Protein AF-A0A2M6U798-F1 (afdb_monomer_lite)

Organism: NCBI:txid709803

Sequence (83 aa):
MKDGSGRWLPSRWEDLLQKALDALDSLEGGAGPWTFGGGTALAQILDHRISYDVDIFLDSSNDLKNLAPNTNPVTKSLCDSWQ

pLDDT: mean 92.17, std 9.76, range [54.34, 98.12]

Radius of gyration: 14.0 Å; chains: 1; bounding box: 33×18×36 Å

InterPro domains:
  IPR014942 Nucleotidyl transferase AbiEii toxin, Type IV TA system [PF08843] (21-67)

Structure (mmCIF, N/CA/C/O backbone):
data_AF-A0A2M6U798-F1
#
_entry.id   AF-A0A2M6U798-F1
#
loop_
_atom_site.group_PDB
_atom_site.id
_atom_site.type_symbol
_atom_site.label_atom_id
_atom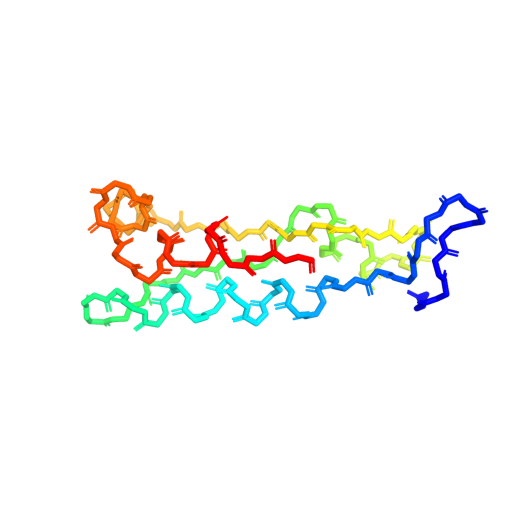_site.label_alt_id
_atom_site.label_comp_id
_atom_site.label_asym_id
_atom_site.label_entity_id
_atom_site.label_seq_id
_atom_site.pdbx_PDB_ins_code
_atom_site.Cartn_x
_atom_site.Cartn_y
_atom_site.Cartn_z
_atom_site.occupancy
_atom_site.B_iso_or_equiv
_atom_site.auth_seq_id
_atom_site.auth_comp_id
_atom_site.auth_asym_id
_atom_site.auth_atom_id
_atom_s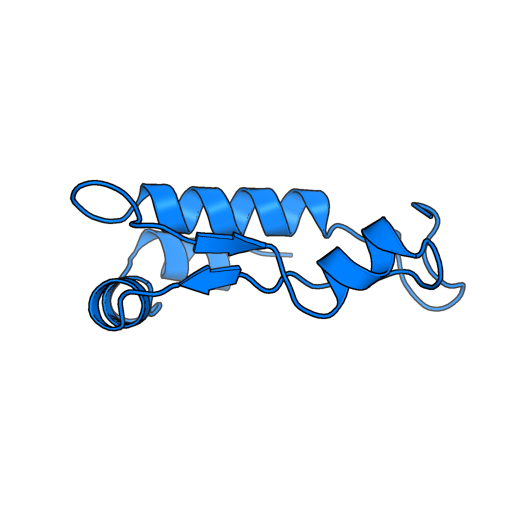ite.pdbx_PDB_model_num
ATOM 1 N N . MET A 1 1 ? 10.104 -5.297 -15.876 1.00 58.84 1 MET A N 1
ATOM 2 C CA . MET A 1 1 ? 10.974 -4.110 -15.667 1.00 58.84 1 MET A CA 1
ATOM 3 C C . MET A 1 1 ? 11.425 -3.992 -14.197 1.00 58.84 1 MET A C 1
ATOM 5 O O . MET A 1 1 ? 10.669 -3.461 -13.392 1.00 58.84 1 MET A O 1
ATOM 9 N N . LYS A 1 2 ? 12.600 -4.513 -13.800 1.00 54.34 2 LYS A N 1
ATOM 10 C CA . LYS A 1 2 ? 13.159 -4.311 -12.433 1.00 54.34 2 LYS A CA 1
ATOM 11 C C . LYS A 1 2 ? 14.332 -3.325 -12.403 1.00 54.34 2 LYS A C 1
ATOM 13 O O . LYS A 1 2 ? 14.739 -2.854 -11.345 1.00 54.34 2 LYS A O 1
ATOM 18 N N . ASP A 1 3 ? 14.823 -2.966 -13.575 1.00 60.72 3 ASP A N 1
ATOM 19 C CA . ASP A 1 3 ? 16.007 -2.149 -13.767 1.00 60.72 3 ASP A CA 1
ATOM 20 C C . ASP A 1 3 ? 15.504 -0.707 -13.780 1.00 60.72 3 ASP A C 1
ATOM 22 O O . ASP A 1 3 ? 14.722 -0.356 -14.659 1.00 60.72 3 ASP A O 1
ATOM 26 N N . GLY A 1 4 ? 15.825 0.084 -12.751 1.00 60.69 4 GLY A N 1
ATOM 27 C CA . GLY A 1 4 ? 15.323 1.453 -12.584 1.00 60.69 4 GLY A CA 1
ATOM 28 C C . GLY A 1 4 ? 15.411 2.290 -13.867 1.00 60.69 4 GLY A C 1
ATOM 29 O O . GLY A 1 4 ? 16.204 2.018 -14.768 1.00 60.69 4 GLY A O 1
ATOM 30 N N . SER A 1 5 ? 14.596 3.341 -13.987 1.00 67.94 5 SER A N 1
ATOM 31 C CA . SER A 1 5 ? 14.790 4.261 -15.118 1.00 67.94 5 SER A CA 1
ATOM 32 C C . SER A 1 5 ? 16.162 4.913 -14.945 1.00 67.94 5 SER A C 1
ATOM 34 O O . SER A 1 5 ? 16.530 5.159 -13.805 1.00 67.94 5 SER A O 1
ATOM 36 N N . GLY A 1 6 ? 16.907 5.253 -16.000 1.00 67.75 6 GLY A N 1
ATOM 37 C CA . GLY A 1 6 ? 18.287 5.775 -15.886 1.00 67.75 6 GLY A CA 1
ATOM 38 C C . GLY A 1 6 ? 18.511 7.023 -14.999 1.00 67.75 6 GLY A C 1
ATOM 39 O O . GLY A 1 6 ? 19.633 7.508 -14.916 1.00 67.75 6 GLY A O 1
ATOM 40 N N . ARG A 1 7 ? 17.464 7.553 -14.349 1.00 74.56 7 ARG A N 1
ATOM 41 C CA . ARG A 1 7 ? 17.480 8.604 -13.320 1.00 74.56 7 ARG A CA 1
ATOM 42 C C . ARG A 1 7 ? 17.233 8.124 -11.878 1.00 74.56 7 ARG A C 1
ATOM 44 O O . ARG A 1 7 ? 17.523 8.882 -10.961 1.00 74.56 7 ARG A O 1
ATOM 51 N N . TRP A 1 8 ? 16.686 6.930 -11.667 1.00 76.56 8 TRP A N 1
ATOM 52 C CA . TRP A 1 8 ? 16.216 6.437 -10.369 1.00 76.56 8 TRP A CA 1
ATOM 53 C C . TRP A 1 8 ? 16.777 5.041 -10.085 1.00 76.56 8 TRP A C 1
ATOM 55 O O . TRP A 1 8 ? 17.028 4.261 -11.004 1.00 76.56 8 TRP A O 1
ATOM 65 N N . LEU A 1 9 ? 16.952 4.718 -8.802 1.00 85.19 9 LEU A N 1
ATOM 66 C CA . LEU A 1 9 ? 17.286 3.361 -8.366 1.00 85.19 9 LEU A CA 1
ATOM 67 C C . LEU A 1 9 ? 16.219 2.351 -8.832 1.00 85.19 9 LEU A C 1
ATOM 69 O O . LEU A 1 9 ? 15.108 2.755 -9.185 1.00 85.19 9 LEU A O 1
ATOM 73 N N . PRO A 1 10 ? 16.525 1.040 -8.834 1.00 89.50 10 PRO A N 1
ATOM 74 C CA . PRO A 1 10 ? 15.518 0.004 -9.028 1.00 89.50 10 PRO A CA 1
ATOM 75 C C . PRO A 1 10 ? 14.281 0.249 -8.168 1.00 89.50 10 PRO A C 1
ATOM 77 O O . PRO A 1 10 ? 14.385 0.617 -6.996 1.00 89.50 10 PRO A O 1
ATOM 80 N N . SER A 1 11 ? 13.106 0.057 -8.763 1.00 92.06 11 SER A N 1
ATOM 81 C CA . SER A 1 11 ? 11.862 0.205 -8.020 1.00 92.06 11 SER A CA 1
ATOM 82 C C . SER A 1 11 ? 11.772 -0.831 -6.902 1.00 92.06 11 SER A C 1
ATOM 84 O O . SER A 1 11 ? 12.082 -2.005 -7.102 1.00 92.06 11 SER A O 1
ATOM 86 N N . ARG A 1 12 ? 11.284 -0.382 -5.744 1.00 94.00 12 ARG A N 1
ATOM 87 C CA . ARG A 1 12 ? 10.999 -1.204 -4.563 1.00 94.00 12 ARG A CA 1
ATOM 88 C C . ARG A 1 12 ? 9.495 -1.332 -4.309 1.00 94.00 12 ARG A C 1
ATOM 90 O O . ARG A 1 12 ? 9.063 -1.445 -3.169 1.00 94.00 12 ARG A O 1
ATOM 97 N N . TRP A 1 13 ? 8.679 -1.286 -5.364 1.00 94.50 13 TRP A N 1
ATOM 98 C CA . TRP A 1 13 ? 7.220 -1.358 -5.225 1.00 94.50 13 TRP A CA 1
ATOM 99 C C . TRP A 1 13 ? 6.745 -2.671 -4.574 1.00 94.50 13 TRP A C 1
ATOM 101 O O . TRP A 1 13 ? 5.747 -2.653 -3.867 1.00 94.50 13 TRP A O 1
ATOM 111 N N . GLU A 1 14 ? 7.459 -3.791 -4.764 1.00 95.25 14 GLU A N 1
ATOM 112 C CA . GLU A 1 14 ? 7.150 -5.070 -4.097 1.00 95.25 14 GLU A CA 1
ATOM 113 C C . GLU A 1 14 ? 7.310 -4.941 -2.569 1.00 95.25 14 GLU A C 1
ATOM 115 O O . GLU A 1 14 ? 6.431 -5.358 -1.816 1.00 95.25 14 GLU A O 1
ATOM 120 N N . ASP A 1 15 ? 8.378 -4.279 -2.109 1.00 96.25 15 ASP A N 1
ATOM 121 C CA . ASP A 1 15 ? 8.596 -3.993 -0.687 1.00 96.25 15 ASP A CA 1
ATOM 122 C C . ASP A 1 15 ? 7.511 -3.053 -0.137 1.00 96.25 15 ASP A C 1
ATOM 124 O O . ASP A 1 15 ? 7.005 -3.265 0.964 1.00 96.25 15 ASP A O 1
ATOM 128 N N . LEU A 1 16 ? 7.133 -2.024 -0.906 1.00 96.12 16 LEU A N 1
ATOM 129 C CA . LEU A 1 16 ? 6.050 -1.106 -0.543 1.00 96.12 16 LEU A CA 1
ATOM 130 C C . LEU A 1 16 ? 4.700 -1.820 -0.463 1.00 96.12 16 LEU A C 1
ATOM 132 O O . LEU A 1 16 ? 3.935 -1.559 0.462 1.00 96.12 16 LEU A O 1
ATOM 136 N N . LEU A 1 17 ? 4.416 -2.738 -1.393 1.00 97.19 17 LEU A N 1
ATOM 137 C CA . LEU A 1 17 ? 3.211 -3.558 -1.351 1.00 97.19 17 LEU A CA 1
ATOM 138 C C . LEU A 1 17 ? 3.202 -4.399 -0.077 1.00 97.19 17 LEU A C 1
ATOM 140 O O . LEU A 1 17 ? 2.201 -4.396 0.629 1.00 97.19 17 LEU A O 1
ATOM 144 N N . GLN A 1 18 ? 4.321 -5.039 0.270 1.00 97.50 18 GLN A N 1
ATOM 145 C CA . GLN A 1 18 ? 4.417 -5.783 1.524 1.00 97.50 18 GLN A CA 1
ATOM 146 C C . GLN A 1 18 ? 4.150 -4.884 2.740 1.00 97.50 18 GLN A C 1
ATOM 148 O O . GLN A 1 18 ? 3.409 -5.282 3.631 1.00 97.50 18 GLN A O 1
ATOM 153 N N . LYS A 1 19 ? 4.674 -3.650 2.770 1.00 97.25 19 LYS A N 1
ATOM 154 C CA . LYS A 1 19 ? 4.381 -2.701 3.862 1.00 97.25 19 LYS A CA 1
ATOM 155 C C . LYS A 1 19 ? 2.917 -2.284 3.910 1.00 97.25 19 LYS A C 1
ATOM 157 O O . LYS A 1 19 ? 2.365 -2.136 4.996 1.00 97.25 19 LYS A O 1
ATOM 162 N N . ALA A 1 20 ? 2.281 -2.115 2.755 1.00 96.81 20 ALA A N 1
ATOM 163 C CA . ALA A 1 20 ? 0.853 -1.847 2.697 1.00 96.81 20 ALA A CA 1
ATOM 164 C C . ALA A 1 20 ? 0.044 -3.029 3.257 1.00 96.81 20 ALA A C 1
ATOM 166 O O . ALA A 1 20 ? -0.875 -2.803 4.037 1.00 96.81 20 ALA A O 1
ATOM 167 N N . LEU A 1 21 ? 0.421 -4.273 2.937 1.00 97.50 21 LEU A N 1
ATOM 168 C CA . LEU A 1 21 ? -0.203 -5.474 3.503 1.00 97.50 21 LEU A CA 1
ATOM 169 C C . LEU A 1 21 ? -0.006 -5.563 5.023 1.00 97.50 21 LEU A C 1
ATOM 171 O O . LEU A 1 21 ? -0.979 -5.789 5.733 1.00 97.50 21 LEU A O 1
ATOM 175 N N . ASP A 1 22 ? 1.200 -5.277 5.531 1.00 97.44 22 ASP A N 1
ATOM 176 C CA . ASP A 1 22 ? 1.472 -5.225 6.977 1.00 97.44 22 ASP A CA 1
ATOM 177 C C . ASP A 1 22 ? 0.534 -4.216 7.687 1.00 97.44 22 ASP A C 1
ATOM 179 O O . ASP A 1 22 ? 0.072 -4.451 8.805 1.00 97.44 22 ASP A O 1
ATOM 183 N N . ALA A 1 23 ? 0.225 -3.085 7.038 1.00 97.69 23 ALA A N 1
ATOM 184 C CA . ALA A 1 23 ? -0.728 -2.107 7.557 1.00 97.69 23 ALA A CA 1
ATOM 185 C C . ALA A 1 23 ? -2.177 -2.626 7.513 1.00 97.69 23 ALA A C 1
ATOM 187 O O . ALA A 1 23 ? -2.902 -2.462 8.493 1.00 97.69 23 ALA A O 1
ATOM 188 N N . LEU A 1 24 ? -2.602 -3.279 6.427 1.00 97.94 24 LEU A N 1
ATOM 189 C CA . LEU A 1 24 ? -3.937 -3.885 6.323 1.00 97.94 24 LEU A CA 1
ATOM 190 C C . LEU A 1 24 ? -4.170 -4.962 7.392 1.00 97.94 24 LEU A C 1
ATOM 192 O O . LEU A 1 24 ? -5.226 -4.975 8.024 1.00 97.94 24 LEU A O 1
ATOM 196 N N . ASP A 1 25 ? -3.171 -5.808 7.643 1.00 97.38 25 ASP A N 1
ATOM 197 C CA . ASP A 1 25 ? -3.224 -6.874 8.652 1.00 97.38 25 ASP A CA 1
ATOM 198 C C . ASP A 1 25 ? -3.294 -6.331 10.089 1.00 97.38 25 ASP A C 1
ATOM 200 O O . ASP A 1 25 ? -3.697 -7.042 11.010 1.00 97.38 25 ASP A O 1
ATOM 204 N N . SER A 1 26 ? -2.936 -5.059 10.298 1.00 97.62 26 SER A N 1
ATOM 205 C CA . SER A 1 26 ? -3.025 -4.404 11.608 1.00 97.62 26 SER A CA 1
ATOM 206 C C . SER A 1 26 ? -4.441 -3.964 11.997 1.00 97.62 26 SER A C 1
ATOM 208 O O . SER A 1 26 ? -4.662 -3.560 13.141 1.00 97.62 26 SER A O 1
ATOM 210 N N . LEU A 1 27 ? -5.400 -4.011 11.067 1.00 97.38 27 LEU A N 1
ATOM 211 C CA . LEU A 1 27 ? -6.791 -3.669 11.348 1.00 97.38 27 LEU A CA 1
ATOM 212 C C . LEU A 1 27 ? -7.448 -4.722 12.248 1.00 97.38 27 LEU A C 1
ATOM 214 O O . LEU A 1 27 ? -7.287 -5.928 12.060 1.00 97.38 27 LEU A O 1
ATOM 218 N N . GLU A 1 28 ? -8.237 -4.266 13.221 1.00 93.94 28 GLU A N 1
ATOM 219 C CA . GLU A 1 28 ? -9.005 -5.159 14.088 1.00 93.94 28 GLU A CA 1
ATOM 220 C C . GLU A 1 28 ? -10.031 -5.948 13.261 1.00 93.94 28 GLU A C 1
ATOM 222 O O . GLU A 1 28 ? -10.884 -5.367 12.595 1.00 93.94 28 GLU A O 1
ATOM 227 N N . GLY A 1 29 ? -9.938 -7.280 13.297 1.00 91.06 29 GLY A N 1
ATOM 228 C CA . GLY A 1 29 ? -10.758 -8.163 12.460 1.00 91.06 29 GLY A CA 1
ATOM 229 C C . GLY A 1 29 ? -10.229 -8.367 11.034 1.00 91.06 29 GLY A C 1
ATOM 230 O O . GLY A 1 29 ? -10.842 -9.120 10.279 1.00 91.06 29 GLY A O 1
ATOM 231 N N . GLY A 1 30 ? -9.080 -7.770 10.698 1.00 90.06 30 GLY A N 1
ATOM 232 C CA . GLY A 1 30 ? -8.487 -7.782 9.363 1.00 90.06 30 GLY A CA 1
ATOM 233 C C . GLY A 1 30 ? -9.141 -6.774 8.415 1.00 90.06 30 GLY A C 1
ATOM 234 O O . GLY A 1 30 ? -10.243 -6.282 8.658 1.00 90.06 30 GLY A O 1
ATOM 235 N N . ALA A 1 31 ? -8.451 -6.455 7.320 1.00 91.69 31 ALA A N 1
ATOM 236 C CA . ALA A 1 31 ? -9.016 -5.604 6.280 1.00 91.69 31 ALA A CA 1
ATOM 237 C C . ALA A 1 31 ? -10.201 -6.291 5.581 1.00 91.69 31 ALA A C 1
ATOM 239 O O . ALA A 1 31 ? -10.147 -7.484 5.264 1.00 91.69 31 ALA A O 1
ATOM 240 N N . GLY A 1 32 ? -11.251 -5.519 5.285 1.00 91.69 32 GLY A N 1
ATOM 241 C CA . GLY A 1 32 ? -12.296 -5.949 4.356 1.00 91.69 32 GLY A CA 1
ATOM 242 C C . GLY A 1 32 ? -11.775 -6.117 2.917 1.00 91.69 32 GLY A C 1
ATOM 243 O O . GLY A 1 32 ? -10.568 -6.053 2.669 1.00 91.69 32 GLY A O 1
ATOM 244 N N . PRO A 1 33 ? -12.669 -6.317 1.929 1.00 95.12 33 PRO A N 1
ATOM 245 C CA . PRO A 1 33 ? -12.281 -6.349 0.524 1.00 95.12 33 PRO A CA 1
ATOM 246 C C . PRO A 1 33 ? -11.464 -5.114 0.128 1.00 95.12 33 PRO A C 1
ATOM 248 O O . PRO A 1 33 ? -11.825 -3.974 0.434 1.00 95.12 33 PRO A O 1
ATOM 251 N N . TRP A 1 34 ? -10.356 -5.362 -0.563 1.00 96.88 34 TRP A N 1
ATOM 252 C CA . TRP A 1 34 ? -9.448 -4.333 -1.043 1.00 96.88 34 TRP A CA 1
ATOM 253 C C . TRP A 1 34 ? -8.902 -4.705 -2.419 1.00 96.88 34 TRP A C 1
ATOM 255 O O . TRP A 1 34 ? -8.926 -5.868 -2.827 1.00 96.88 34 TRP A O 1
ATOM 265 N N . THR A 1 35 ? -8.418 -3.708 -3.155 1.00 97.50 35 THR A N 1
ATOM 266 C CA . THR A 1 35 ? -7.879 -3.889 -4.509 1.00 97.50 35 THR A CA 1
ATOM 267 C C . THR A 1 35 ? -6.503 -3.250 -4.643 1.00 97.50 35 THR A C 1
ATOM 269 O O . THR A 1 35 ? -6.329 -2.078 -4.308 1.00 97.50 35 THR A O 1
ATOM 272 N N . PHE A 1 36 ? -5.536 -3.996 -5.190 1.00 97.44 36 PHE A N 1
ATOM 273 C CA . PHE A 1 36 ? -4.292 -3.425 -5.707 1.00 97.44 36 PHE A CA 1
ATOM 274 C C . PHE A 1 36 ? -4.559 -2.767 -7.056 1.00 97.44 36 PHE A C 1
ATOM 276 O O . PHE A 1 36 ? -4.987 -3.430 -8.001 1.00 97.44 36 PHE A O 1
ATOM 283 N N . GLY A 1 37 ? -4.327 -1.461 -7.146 1.00 96.31 37 GLY A N 1
ATOM 284 C CA . GLY A 1 37 ? -4.726 -0.690 -8.312 1.00 96.31 37 GLY A CA 1
ATOM 285 C C . GLY A 1 37 ? -3.739 0.403 -8.686 1.00 96.31 37 GLY A C 1
ATOM 286 O O . GLY A 1 37 ? -2.532 0.314 -8.454 1.00 96.31 37 GLY A O 1
ATOM 287 N N . GLY A 1 38 ? -4.292 1.432 -9.322 1.00 96.25 38 GLY A N 1
ATOM 288 C CA . GLY A 1 38 ? -3.573 2.648 -9.654 1.00 96.25 38 GLY A CA 1
ATOM 289 C C . GLY A 1 38 ? -2.403 2.430 -10.605 1.00 96.25 38 GLY A C 1
ATOM 290 O O . GLY A 1 38 ? -2.431 1.584 -11.509 1.00 96.25 38 GLY A O 1
ATOM 291 N N . GLY A 1 39 ? -1.381 3.263 -10.436 1.00 96.25 39 GLY A N 1
ATOM 292 C CA . GLY A 1 39 ? -0.292 3.366 -11.394 1.00 96.25 39 GLY A CA 1
ATOM 293 C C . GLY A 1 39 ? 0.504 2.071 -11.523 1.00 96.25 39 GLY A C 1
ATOM 294 O O . GLY A 1 39 ? 0.845 1.678 -12.647 1.00 96.25 39 GLY A O 1
ATOM 295 N N . THR A 1 40 ? 0.784 1.434 -10.391 1.00 96.56 40 THR A N 1
ATOM 296 C CA . THR A 1 40 ? 1.654 0.260 -10.302 1.00 96.56 40 THR A CA 1
ATOM 297 C C . THR A 1 40 ? 0.964 -0.996 -10.801 1.00 96.56 40 THR A C 1
ATOM 299 O O . THR A 1 40 ? 1.576 -1.726 -11.575 1.00 96.56 40 THR A O 1
ATOM 302 N N . ALA A 1 41 ? -0.317 -1.211 -10.485 1.00 96.81 41 ALA A N 1
ATOM 303 C CA . ALA A 1 41 ? -1.060 -2.337 -11.049 1.00 96.81 41 ALA A CA 1
ATOM 304 C C . ALA A 1 41 ? -1.109 -2.266 -12.586 1.00 96.81 41 ALA A C 1
ATOM 306 O O . ALA A 1 41 ? -0.794 -3.242 -13.265 1.00 96.81 41 ALA A O 1
ATOM 307 N N . LEU A 1 42 ? -1.405 -1.088 -13.153 1.00 96.81 42 LEU A N 1
ATOM 308 C CA . LEU A 1 42 ? -1.391 -0.895 -14.608 1.00 96.81 42 LEU A CA 1
ATOM 309 C C . LEU A 1 42 ? 0.002 -1.099 -15.211 1.00 96.81 42 LEU A C 1
ATOM 311 O O . LEU A 1 42 ? 0.116 -1.669 -16.292 1.00 96.81 42 LEU A O 1
ATOM 315 N N . ALA A 1 43 ? 1.055 -0.640 -14.528 1.00 95.06 43 ALA A N 1
ATOM 316 C CA . ALA A 1 43 ? 2.434 -0.847 -14.962 1.00 95.06 43 ALA A CA 1
ATOM 317 C C . ALA A 1 43 ? 2.816 -2.336 -15.009 1.00 95.06 43 ALA A C 1
ATOM 319 O O . ALA A 1 43 ? 3.524 -2.735 -15.928 1.00 95.06 43 ALA A O 1
ATOM 320 N N . GLN A 1 44 ? 2.325 -3.153 -14.068 1.00 93.94 44 GLN A N 1
ATOM 321 C CA . GLN A 1 44 ? 2.534 -4.606 -14.080 1.00 93.94 44 GLN A CA 1
ATOM 322 C C . GLN A 1 44 ? 1.734 -5.304 -15.187 1.00 93.94 44 GLN A C 1
ATOM 324 O O . GLN A 1 44 ? 2.252 -6.204 -15.838 1.00 93.94 44 GLN A O 1
ATOM 329 N N . ILE A 1 45 ? 0.485 -4.888 -15.426 1.00 95.94 45 ILE A N 1
ATOM 330 C CA . ILE A 1 45 ? -0.387 -5.511 -16.437 1.00 95.94 45 ILE A CA 1
ATOM 331 C C . ILE A 1 45 ? 0.089 -5.207 -17.862 1.00 95.94 45 ILE A C 1
ATOM 333 O O . ILE A 1 45 ? 0.038 -6.076 -18.729 1.00 95.94 45 ILE A O 1
ATOM 337 N N . LEU A 1 46 ? 0.509 -3.967 -18.119 1.00 95.94 46 LEU A N 1
ATOM 338 C CA . LEU A 1 46 ? 0.838 -3.487 -19.464 1.00 95.94 46 LEU A CA 1
ATOM 339 C C . LEU A 1 46 ? 2.345 -3.494 -19.770 1.00 95.94 46 LEU A C 1
ATOM 341 O O . LEU A 1 46 ? 2.713 -3.238 -20.913 1.00 95.94 46 LEU A O 1
ATOM 345 N N . ASP A 1 47 ? 3.200 -3.734 -18.769 1.00 92.50 47 ASP A N 1
ATOM 346 C CA . ASP A 1 47 ? 4.674 -3.708 -18.858 1.00 92.50 47 ASP A CA 1
ATOM 347 C C . ASP A 1 47 ? 5.225 -2.451 -19.570 1.00 92.50 47 ASP A C 1
ATOM 349 O O . ASP A 1 47 ? 6.204 -2.496 -20.310 1.00 92.50 47 ASP A O 1
ATOM 353 N N . HIS A 1 48 ? 4.573 -1.295 -19.382 1.00 91.56 48 HIS A N 1
ATOM 354 C CA . HIS A 1 48 ? 4.838 -0.094 -20.191 1.00 91.56 48 HIS A CA 1
ATOM 355 C C . HIS A 1 48 ? 5.702 0.966 -19.510 1.00 91.56 48 HIS A C 1
ATOM 357 O O . HIS A 1 48 ? 6.128 1.921 -20.162 1.00 91.56 48 HIS A O 1
ATOM 363 N N . ARG A 1 49 ? 5.913 0.866 -18.193 1.00 91.62 49 ARG A N 1
ATOM 364 C CA . ARG A 1 49 ? 6.779 1.777 -17.429 1.00 91.62 49 ARG A CA 1
ATOM 365 C C . ARG A 1 49 ? 7.151 1.207 -16.068 1.00 91.62 49 ARG A C 1
ATOM 367 O O . ARG A 1 49 ? 6.412 0.421 -15.491 1.00 91.62 49 ARG A O 1
ATOM 374 N N . ILE A 1 50 ? 8.222 1.723 -15.481 1.00 91.06 50 ILE A N 1
ATOM 375 C CA . ILE A 1 50 ? 8.571 1.443 -14.085 1.00 91.06 50 ILE A CA 1
ATOM 376 C C . ILE A 1 50 ? 7.707 2.319 -13.169 1.00 91.06 50 ILE A C 1
ATOM 378 O O . ILE A 1 50 ? 7.615 3.528 -13.387 1.00 91.06 50 ILE A O 1
ATOM 382 N N . SER A 1 51 ? 7.091 1.714 -12.152 1.00 92.94 51 SER A N 1
ATOM 383 C CA . SER A 1 51 ? 6.343 2.416 -11.098 1.00 92.94 51 SER A CA 1
ATOM 384 C C . SER A 1 51 ? 7.103 2.347 -9.778 1.00 92.94 51 SER A C 1
ATOM 386 O O . SER A 1 51 ? 7.857 1.396 -9.586 1.00 92.94 51 SER A O 1
ATOM 388 N N . TYR A 1 52 ? 6.937 3.327 -8.891 1.00 92.88 52 TYR A N 1
ATOM 389 C CA . TYR A 1 52 ? 7.762 3.484 -7.678 1.00 92.88 52 TYR A CA 1
ATOM 390 C C . TYR A 1 52 ? 6.952 3.552 -6.378 1.00 92.88 52 TYR A C 1
ATOM 392 O O . TYR A 1 52 ? 7.538 3.600 -5.303 1.00 9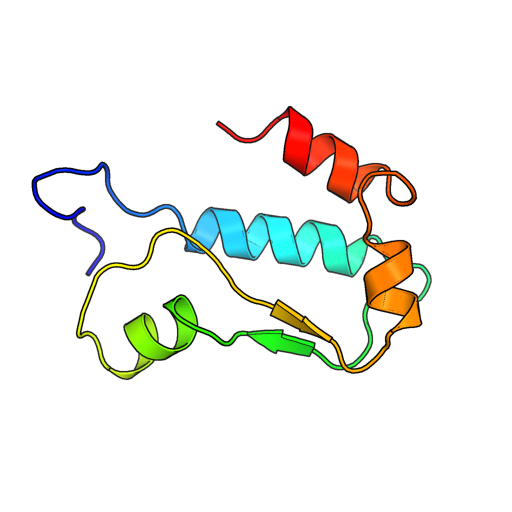2.88 52 TYR A O 1
ATOM 400 N N . ASP A 1 53 ? 5.630 3.541 -6.477 1.00 94.50 53 ASP A N 1
ATOM 401 C CA . ASP A 1 53 ? 4.657 3.617 -5.392 1.00 94.50 53 ASP A CA 1
ATOM 402 C C . ASP A 1 53 ? 3.683 2.428 -5.454 1.00 94.50 53 ASP A C 1
ATOM 404 O O . ASP A 1 53 ? 3.824 1.533 -6.292 1.00 94.50 53 ASP A O 1
ATOM 408 N N . VAL A 1 54 ? 2.711 2.374 -4.544 1.00 97.06 54 VAL A N 1
ATOM 409 C CA . VAL A 1 54 ? 1.606 1.407 -4.571 1.00 97.06 54 VAL A CA 1
ATOM 410 C C . VAL A 1 54 ? 0.310 2.110 -4.196 1.00 97.06 54 VAL A C 1
ATOM 412 O O . VAL A 1 54 ? 0.295 2.929 -3.281 1.00 97.06 54 VAL A O 1
ATOM 415 N N . ASP A 1 55 ? -0.776 1.751 -4.877 1.00 97.56 55 ASP A N 1
ATOM 416 C CA . ASP A 1 55 ? -2.121 2.225 -4.567 1.00 97.56 55 ASP A CA 1
ATOM 417 C C . ASP A 1 55 ? -2.982 1.034 -4.129 1.00 97.56 55 ASP A C 1
ATOM 419 O O . ASP A 1 55 ? -3.132 0.052 -4.866 1.00 97.56 55 ASP A O 1
ATOM 423 N N . ILE A 1 56 ? -3.561 1.133 -2.932 1.00 97.31 56 ILE A N 1
ATOM 424 C CA . ILE A 1 56 ? -4.512 0.164 -2.381 1.00 97.31 56 ILE A CA 1
ATOM 425 C C . ILE A 1 56 ? -5.848 0.867 -2.168 1.00 97.31 56 ILE A C 1
ATOM 427 O O . ILE A 1 56 ? -5.916 1.909 -1.517 1.00 97.31 56 ILE A O 1
ATOM 431 N N . PHE A 1 57 ? -6.913 0.282 -2.705 1.00 97.06 57 PHE A N 1
ATOM 432 C CA . PHE A 1 57 ? -8.275 0.795 -2.591 1.00 97.06 57 PHE A CA 1
ATOM 433 C C . PHE A 1 57 ? -9.065 -0.066 -1.615 1.00 97.06 57 PHE A C 1
ATOM 435 O O . PHE A 1 57 ? -9.030 -1.291 -1.711 1.00 97.06 57 PHE A O 1
ATOM 442 N N . LEU A 1 58 ? -9.768 0.585 -0.693 1.00 95.88 58 LEU A N 1
ATOM 443 C CA . LEU A 1 58 ? -10.589 -0.041 0.340 1.00 95.88 58 LEU A CA 1
ATOM 444 C C . LEU A 1 58 ? -12.043 0.371 0.135 1.00 95.88 58 LEU A C 1
ATOM 446 O O . LEU A 1 58 ? -12.317 1.551 -0.093 1.00 95.88 58 LEU A O 1
ATOM 450 N N . ASP A 1 59 ? -12.966 -0.573 0.296 1.00 94.12 59 ASP A N 1
ATOM 451 C CA . ASP A 1 59 ? -14.404 -0.281 0.228 1.00 94.12 59 ASP A CA 1
ATOM 452 C C . ASP A 1 59 ? -14.926 0.345 1.537 1.00 94.12 59 ASP A C 1
ATOM 454 O O . ASP A 1 59 ? -15.929 1.064 1.553 1.00 94.12 59 ASP A O 1
ATOM 458 N N . SER A 1 60 ? -14.234 0.091 2.652 1.00 95.06 60 SER A N 1
ATOM 459 C CA . SER A 1 60 ? -14.597 0.568 3.989 1.00 95.06 60 SER A CA 1
ATOM 460 C C . SER A 1 60 ? -13.925 1.907 4.306 1.00 95.06 60 SER A C 1
ATOM 462 O O . SER A 1 60 ? -12.709 2.004 4.486 1.00 95.06 60 SER A O 1
ATOM 464 N N . SER A 1 61 ? -14.732 2.958 4.463 1.00 94.38 61 SER A N 1
ATOM 465 C CA . SER A 1 61 ? -14.251 4.261 4.947 1.00 94.38 61 SER A CA 1
ATOM 466 C C . SER A 1 61 ? -13.759 4.208 6.398 1.00 94.38 61 SER A C 1
ATOM 468 O O . SER A 1 61 ? -12.907 5.006 6.795 1.00 94.38 61 SER A O 1
ATOM 470 N N . ASN A 1 62 ? -14.271 3.260 7.187 1.00 95.19 62 ASN A N 1
ATOM 471 C CA . ASN A 1 62 ? -13.819 3.025 8.551 1.00 95.19 62 ASN A CA 1
ATOM 472 C C . ASN A 1 62 ? -12.405 2.432 8.567 1.00 95.19 62 ASN A C 1
ATOM 474 O O . ASN A 1 62 ? -11.567 2.901 9.331 1.00 95.19 62 ASN A O 1
ATOM 478 N N . ASP A 1 63 ? -12.116 1.484 7.675 1.00 96.00 63 ASP A N 1
ATOM 479 C CA . ASP A 1 63 ? -10.787 0.877 7.533 1.00 96.00 63 ASP A CA 1
ATOM 480 C C . ASP A 1 63 ? -9.779 1.941 7.098 1.00 96.00 63 ASP A C 1
ATOM 482 O O . ASP A 1 63 ? -8.722 2.081 7.708 1.00 96.00 63 ASP A O 1
ATOM 486 N N . LEU A 1 64 ? -10.149 2.782 6.123 1.00 95.06 64 LEU A N 1
ATOM 487 C CA . LEU A 1 64 ? -9.313 3.901 5.687 1.00 95.06 64 LEU A CA 1
ATOM 488 C C . LEU A 1 64 ? -8.980 4.856 6.846 1.00 95.06 64 LEU A C 1
ATOM 490 O O . LEU A 1 64 ? -7.828 5.257 7.014 1.00 95.06 64 LEU A O 1
ATOM 494 N N . LYS A 1 65 ? -9.974 5.206 7.673 1.00 96.31 65 LYS A N 1
ATOM 495 C CA . LYS A 1 65 ? -9.762 6.043 8.861 1.00 96.31 65 LYS A CA 1
ATOM 496 C C . LYS A 1 65 ? -8.864 5.347 9.887 1.00 96.31 65 LYS A C 1
ATOM 498 O O . LYS A 1 65 ? -7.971 5.983 10.440 1.00 96.31 65 LYS A O 1
ATOM 503 N N . ASN A 1 66 ? -9.081 4.057 10.118 1.00 97.44 66 ASN A N 1
ATOM 504 C CA . ASN A 1 66 ? -8.333 3.258 11.084 1.00 97.44 66 ASN A CA 1
ATOM 505 C C . ASN A 1 66 ? -6.920 2.903 10.621 1.00 97.44 66 ASN A C 1
ATOM 507 O O . ASN A 1 66 ? -6.129 2.453 11.440 1.00 97.44 66 ASN A O 1
ATOM 511 N N . LEU A 1 67 ? -6.584 3.124 9.349 1.00 97.56 67 LEU A N 1
ATOM 512 C CA . LEU A 1 67 ? -5.222 3.040 8.823 1.00 97.56 67 LEU A CA 1
ATOM 513 C C . LEU A 1 67 ? -4.466 4.366 8.906 1.00 97.56 67 LEU A C 1
ATOM 515 O O . LEU A 1 67 ? -3.252 4.367 8.718 1.00 97.56 67 LEU A O 1
ATOM 519 N N . ALA A 1 68 ? -5.134 5.490 9.184 1.00 97.00 68 ALA A N 1
ATOM 520 C CA . ALA A 1 68 ? -4.478 6.791 9.234 1.00 97.00 68 ALA A CA 1
ATOM 521 C C . ALA A 1 68 ? -3.330 6.790 10.271 1.00 97.00 68 ALA A C 1
ATOM 523 O O . ALA A 1 68 ? -3.540 6.326 11.392 1.00 97.00 68 ALA A O 1
ATOM 524 N N . PRO A 1 69 ? -2.135 7.343 9.973 1.00 97.25 69 PRO A N 1
ATOM 525 C CA . PRO A 1 69 ? -0.973 7.272 10.874 1.00 97.25 69 PRO A CA 1
ATOM 526 C C . PRO A 1 69 ? -1.180 7.879 12.270 1.00 97.25 69 PRO A C 1
ATOM 528 O O . PRO A 1 69 ? -0.477 7.543 13.213 1.00 97.25 69 PRO A O 1
ATOM 531 N N . ASN A 1 70 ? -2.129 8.799 12.436 1.00 96.69 70 ASN A N 1
ATOM 532 C CA . ASN A 1 70 ? -2.478 9.350 13.750 1.00 96.69 70 ASN A CA 1
ATOM 533 C C . ASN A 1 70 ? -3.356 8.409 14.598 1.00 96.69 70 ASN A C 1
ATOM 535 O O . ASN A 1 70 ? -3.557 8.671 15.780 1.00 96.69 70 ASN A O 1
ATOM 539 N N . THR A 1 71 ? -3.890 7.354 13.983 1.00 97.19 71 THR A N 1
ATOM 540 C CA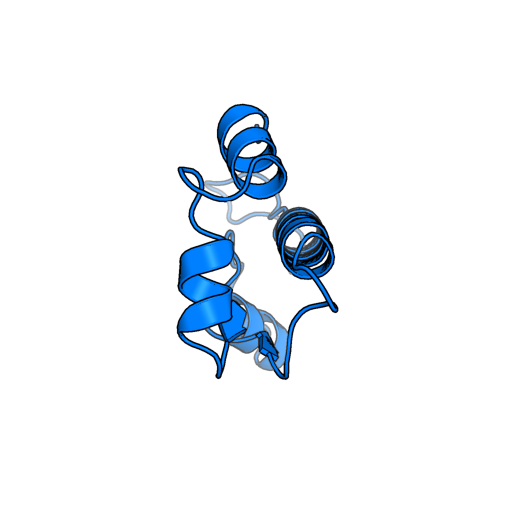 . THR A 1 71 ? -4.814 6.378 14.573 1.00 97.19 71 THR A CA 1
ATOM 541 C C . THR A 1 71 ? -4.163 4.996 14.659 1.00 97.19 71 THR A C 1
ATOM 543 O O . THR A 1 71 ? -4.331 4.302 15.657 1.00 97.19 71 THR A O 1
ATOM 546 N N . ASN A 1 72 ? -3.378 4.616 13.648 1.00 98.06 72 ASN A N 1
ATOM 547 C CA . ASN A 1 72 ? -2.735 3.313 13.539 1.00 98.06 72 ASN A CA 1
ATOM 548 C C . ASN A 1 72 ? -1.230 3.378 13.860 1.00 98.06 72 ASN A C 1
ATOM 550 O O . ASN A 1 72 ? -0.471 3.987 13.095 1.00 98.06 72 ASN A O 1
ATOM 554 N N . PRO A 1 73 ? -0.756 2.723 14.935 1.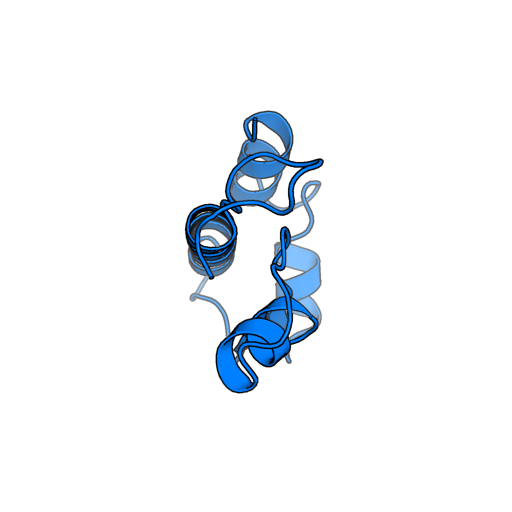00 97.81 73 PRO A N 1
ATOM 555 C CA . PRO A 1 73 ? 0.662 2.728 15.285 1.00 97.81 73 PRO A CA 1
ATOM 556 C C . PRO A 1 73 ? 1.540 1.966 14.280 1.00 97.81 73 PRO A C 1
ATOM 558 O O . PRO A 1 73 ? 2.694 2.349 14.091 1.00 97.81 73 PRO A O 1
ATOM 561 N N . VAL A 1 74 ? 1.017 0.933 13.607 1.00 98.06 74 VAL A N 1
ATOM 562 C CA . VAL A 1 74 ? 1.753 0.193 12.567 1.00 98.06 74 VAL A CA 1
ATOM 563 C C . VAL A 1 74 ? 1.964 1.091 11.356 1.00 98.06 74 VAL A C 1
ATOM 565 O O . VAL A 1 74 ? 3.109 1.299 10.956 1.00 98.06 74 VAL A O 1
ATOM 568 N N . THR A 1 75 ? 0.904 1.725 10.839 1.00 97.88 75 THR A N 1
ATOM 569 C CA . THR A 1 75 ? 1.046 2.692 9.739 1.00 97.88 75 THR A CA 1
ATOM 570 C C . THR A 1 75 ? 1.991 3.828 10.122 1.00 97.88 75 THR A C 1
ATOM 572 O O . THR A 1 75 ? 2.856 4.199 9.332 1.00 97.88 75 THR A O 1
ATOM 575 N N . LYS A 1 76 ? 1.889 4.356 11.352 1.00 98.12 76 LYS A N 1
ATOM 576 C CA . LYS A 1 76 ? 2.800 5.406 11.827 1.00 98.12 76 LYS A CA 1
ATOM 577 C C . LYS A 1 76 ? 4.256 4.962 11.787 1.00 98.12 76 LYS A C 1
ATOM 579 O O . LYS A 1 76 ? 5.093 5.686 11.255 1.00 98.12 76 LYS A O 1
ATOM 584 N N . SER A 1 77 ? 4.542 3.772 12.314 1.00 98.00 77 SER A N 1
ATOM 585 C CA . SER A 1 77 ? 5.889 3.209 12.318 1.00 98.00 77 SER A CA 1
ATOM 586 C C . SER A 1 77 ? 6.421 3.016 10.899 1.00 98.00 77 SER A C 1
ATOM 588 O O . SER A 1 77 ? 7.593 3.289 10.652 1.00 98.00 77 SER A O 1
ATOM 590 N N . LEU A 1 78 ? 5.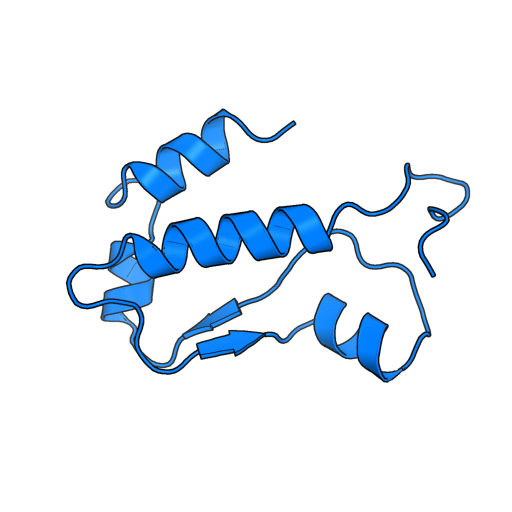587 2.571 9.957 1.00 96.62 78 LEU A N 1
ATOM 591 C CA . LEU A 1 78 ? 5.975 2.416 8.554 1.00 96.62 78 LEU A CA 1
ATOM 592 C C . LEU A 1 78 ? 6.321 3.766 7.911 1.00 96.62 78 LEU A C 1
ATOM 594 O O . LEU A 1 78 ? 7.358 3.875 7.262 1.00 96.62 78 LEU A O 1
ATOM 598 N N . CYS A 1 79 ? 5.517 4.808 8.152 1.00 94.94 79 CYS A N 1
ATOM 599 C CA . CYS A 1 79 ? 5.802 6.162 7.667 1.00 94.94 79 CYS A CA 1
ATOM 600 C C . CYS A 1 79 ? 7.111 6.737 8.226 1.00 94.94 79 CYS A C 1
ATOM 602 O O . CYS A 1 79 ? 7.793 7.480 7.525 1.00 94.94 79 CYS A O 1
ATOM 604 N N . ASP A 1 80 ? 7.459 6.406 9.470 1.00 96.06 80 ASP A N 1
ATOM 605 C CA . ASP A 1 80 ? 8.659 6.934 10.128 1.00 96.06 80 ASP A CA 1
ATOM 606 C C . ASP A 1 80 ? 9.940 6.169 9.769 1.00 96.06 80 ASP A C 1
ATOM 608 O O . ASP A 1 80 ? 11.035 6.721 9.873 1.00 96.06 80 ASP A O 1
ATOM 612 N N . SER A 1 81 ? 9.822 4.892 9.395 1.00 92.81 81 SER A N 1
ATOM 613 C CA . SER A 1 81 ? 10.968 3.981 9.234 1.00 92.81 81 SER A CA 1
ATOM 614 C C . SER A 1 81 ? 11.331 3.667 7.784 1.00 92.81 81 SER A C 1
ATOM 616 O O . SER A 1 81 ? 12.396 3.099 7.540 1.00 92.81 81 SER A O 1
ATOM 618 N N . TRP A 1 82 ? 10.475 4.015 6.822 1.00 86.75 82 TRP A N 1
ATOM 619 C CA . TRP A 1 82 ? 10.737 3.750 5.412 1.00 86.75 82 TRP A CA 1
ATOM 620 C C . TRP A 1 82 ? 11.888 4.617 4.866 1.00 86.75 82 TRP A C 1
ATOM 622 O O . TRP A 1 82 ? 11.866 5.842 4.997 1.00 86.75 82 TRP A O 1
ATOM 632 N N . GLN A 1 83 ? 12.882 3.969 4.242 1.00 73.00 83 GLN A N 1
ATOM 633 C CA . GLN A 1 83 ? 14.064 4.572 3.605 1.00 73.00 83 GLN A CA 1
ATOM 634 C C . GLN A 1 83 ? 14.274 4.027 2.191 1.00 73.00 83 GLN A C 1
ATOM 636 O O . GLN A 1 83 ? 14.151 2.788 2.001 1.00 73.00 83 GLN A O 1
#

Secondary structure (DSSP, 8-state):
--S--TTSPPP-HHHHHHHHHHHHHTSTT---SEEEEHHHHHHHHH--S---S-EEEES-HHHHHHTSTTT-HHHHHHHHH--

Foldseek 3Di:
DQCDDPVDHGAPAVVQVVLVLQLQCQDDVGADDKDWDDDCVCCVVVVPDDDRHTDMGGPDPVSVVCSPLVNGVSNVCCVVPPD